Protein AF-A0A949UKV8-F1 (afdb_monomer_lite)

Radius of gyration: 15.94 Å; chains: 1; bounding box: 32×20×44 Å

pLDDT: mean 95.25, std 5.46, range [63.5, 98.25]

Secondary structure (DSSP, 8-state):
--HHHHHHHHHHHIIIIIIIT---HHHHHGGGSHHHHHHHGGGHHHHHHHHHHHHHHH--

Structure (mmCIF, N/CA/C/O backbone):
data_AF-A0A949UKV8-F1
#
_entry.id   AF-A0A949UKV8-F1
#
loop_
_atom_site.group_PDB
_atom_site.id
_atom_site.type_symbol
_atom_site.label_atom_id
_atom_site.label_alt_id
_atom_site.label_comp_id
_atom_site.label_asym_id
_atom_site.label_entity_id
_atom_site.label_seq_id
_atom_site.pdbx_PDB_ins_code
_atom_site.Cartn_x
_atom_site.Cartn_y
_atom_site.Cartn_z
_atom_site.occupancy
_atom_site.B_iso_or_equiv
_atom_site.auth_seq_id
_atom_site.auth_comp_id
_atom_site.auth_asym_id
_atom_site.auth_atom_id
_atom_site.pdbx_PDB_model_num
ATOM 1 N N . CYS A 1 1 ? 1.344 7.853 -18.781 1.00 73.19 1 CYS A N 1
ATOM 2 C CA . CYS A 1 1 ? 2.219 7.050 -17.903 1.00 73.19 1 CYS A CA 1
ATOM 3 C C . CYS A 1 1 ? 2.661 5.820 -18.684 1.00 73.19 1 CYS A C 1
ATOM 5 O O . CYS A 1 1 ? 1.797 5.061 -19.121 1.00 73.19 1 CYS A O 1
ATOM 7 N N . THR A 1 2 ? 3.961 5.691 -18.943 1.00 94.12 2 THR A N 1
ATOM 8 C CA . THR A 1 2 ? 4.538 4.555 -19.677 1.00 94.12 2 THR A CA 1
ATOM 9 C C . THR A 1 2 ? 4.766 3.364 -18.744 1.00 94.12 2 THR A C 1
ATOM 11 O O . THR A 1 2 ? 4.743 3.505 -17.522 1.00 94.12 2 THR A O 1
ATOM 14 N N . GLU A 1 3 ? 5.024 2.182 -19.302 1.00 90.56 3 GLU A N 1
ATOM 15 C CA . GLU A 1 3 ? 5.392 1.019 -18.485 1.00 90.56 3 GLU A CA 1
ATOM 16 C C . GLU 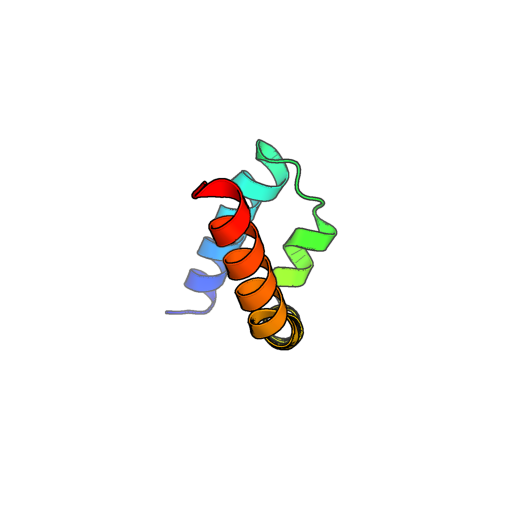A 1 3 ? 6.710 1.233 -17.724 1.00 90.56 3 GLU A C 1
ATOM 18 O O . GLU A 1 3 ? 6.865 0.800 -16.583 1.00 90.56 3 GLU A O 1
ATOM 23 N N . ALA A 1 4 ? 7.634 1.996 -18.312 1.00 94.50 4 ALA A N 1
ATOM 24 C CA . ALA A 1 4 ? 8.867 2.392 -17.647 1.00 94.50 4 ALA A CA 1
ATOM 25 C C . ALA A 1 4 ? 8.598 3.260 -16.407 1.00 94.50 4 ALA A C 1
ATOM 27 O O . ALA A 1 4 ? 9.229 3.049 -15.370 1.00 94.50 4 ALA A O 1
ATOM 28 N N . ASP A 1 5 ? 7.641 4.189 -16.485 1.00 95.12 5 ASP A N 1
ATOM 29 C CA . ASP A 1 5 ? 7.268 5.043 -15.352 1.00 95.12 5 ASP A CA 1
ATOM 30 C C . ASP A 1 5 ? 6.644 4.220 -14.217 1.00 95.12 5 ASP A C 1
ATOM 32 O O . ASP A 1 5 ? 7.027 4.377 -13.058 1.00 95.12 5 ASP A O 1
ATOM 36 N N . ARG A 1 6 ? 5.748 3.276 -14.539 1.00 90.75 6 ARG A N 1
ATOM 37 C CA . ARG A 1 6 ? 5.158 2.368 -13.537 1.00 90.75 6 ARG A CA 1
ATOM 38 C C . ARG A 1 6 ? 6.217 1.517 -12.850 1.00 90.75 6 ARG A C 1
ATOM 40 O O . ARG A 1 6 ? 6.210 1.403 -11.626 1.00 90.75 6 ARG A O 1
ATOM 47 N N . ARG A 1 7 ? 7.159 0.964 -13.620 1.00 93.88 7 ARG A N 1
ATOM 48 C CA . ARG A 1 7 ? 8.252 0.152 -13.075 1.00 93.88 7 ARG A CA 1
ATOM 49 C C . ARG A 1 7 ? 9.169 0.957 -12.159 1.00 93.88 7 ARG A C 1
ATOM 51 O O . ARG A 1 7 ? 9.610 0.430 -11.144 1.00 93.88 7 ARG A O 1
ATOM 58 N N . ARG A 1 8 ? 9.432 2.228 -12.477 1.00 95.00 8 ARG A N 1
ATOM 59 C CA . ARG A 1 8 ? 10.213 3.123 -11.606 1.00 95.00 8 ARG A CA 1
ATOM 60 C C . ARG A 1 8 ? 9.529 3.341 -10.260 1.00 95.00 8 ARG A C 1
ATOM 62 O O . ARG A 1 8 ? 10.184 3.197 -9.236 1.00 95.00 8 ARG A O 1
ATOM 69 N N . ILE A 1 9 ? 8.227 3.631 -10.259 1.00 94.38 9 ILE A N 1
ATOM 70 C CA . ILE A 1 9 ? 7.459 3.802 -9.015 1.00 94.38 9 ILE A CA 1
ATOM 71 C C . ILE A 1 9 ? 7.411 2.502 -8.212 1.00 94.38 9 ILE A C 1
ATOM 73 O O . ILE A 1 9 ? 7.608 2.531 -7.001 1.00 94.38 9 ILE A O 1
ATOM 77 N N . PHE A 1 10 ? 7.214 1.362 -8.878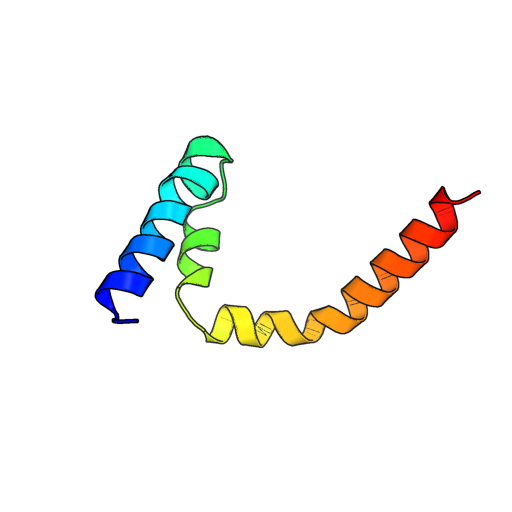 1.00 95.12 10 PHE A N 1
ATOM 78 C CA . PHE A 1 10 ? 7.265 0.066 -8.209 1.00 95.12 10 PHE A CA 1
ATOM 79 C C . PHE A 1 10 ? 8.625 -0.141 -7.534 1.00 95.12 10 PHE A C 1
ATOM 81 O O . PHE A 1 10 ? 8.685 -0.356 -6.331 1.00 95.12 10 PHE A O 1
ATOM 88 N N . ASN A 1 11 ? 9.725 0.036 -8.266 1.00 95.62 11 ASN A N 1
ATOM 89 C CA . ASN A 1 11 ? 11.071 -0.128 -7.718 1.00 95.62 11 ASN A CA 1
ATOM 90 C C . ASN A 1 11 ? 11.390 0.873 -6.593 1.00 95.62 11 ASN A C 1
ATOM 92 O O . ASN A 1 11 ? 12.123 0.530 -5.674 1.00 95.62 11 ASN A O 1
ATOM 96 N N . LEU A 1 12 ? 10.822 2.082 -6.604 1.00 96.62 12 LEU A N 1
ATOM 97 C CA . LEU A 1 12 ? 10.942 3.008 -5.473 1.00 96.62 12 LEU A CA 1
ATOM 98 C C . LEU A 1 12 ? 10.307 2.434 -4.192 1.00 96.62 12 LEU A C 1
ATOM 100 O O . LEU A 1 12 ? 10.842 2.600 -3.095 1.00 96.62 12 LEU A O 1
ATOM 104 N N . GLY A 1 13 ? 9.190 1.716 -4.332 1.00 96.94 13 GLY A N 1
ATOM 105 C CA . GLY A 1 13 ? 8.544 1.008 -3.229 1.00 96.94 13 GLY A CA 1
ATOM 106 C C . GLY A 1 13 ? 9.418 -0.087 -2.610 1.00 96.94 13 GLY A C 1
ATOM 107 O O . GLY A 1 13 ? 9.326 -0.313 -1.408 1.00 96.94 13 GLY A O 1
ATOM 108 N N . TYR A 1 14 ? 10.310 -0.719 -3.378 1.00 98.12 14 TYR A N 1
ATOM 109 C CA . TYR A 1 14 ? 11.211 -1.759 -2.865 1.00 98.12 14 TYR A CA 1
ATOM 110 C C . TYR A 1 14 ? 12.136 -1.215 -1.764 1.00 98.12 14 TYR A C 1
ATOM 112 O O . TYR A 1 14 ? 12.178 -1.763 -0.664 1.00 98.12 14 TYR A O 1
ATOM 120 N N . TYR A 1 15 ? 12.800 -0.083 -2.019 1.00 97.75 15 TYR A N 1
ATOM 121 C CA . TYR A 1 15 ? 13.739 0.524 -1.066 1.00 97.75 15 TYR A CA 1
ATOM 122 C C . TYR A 1 15 ? 13.078 0.927 0.253 1.00 97.75 15 TYR A C 1
ATOM 124 O O . TYR A 1 15 ? 13.696 0.902 1.310 1.00 97.75 15 TYR A O 1
ATOM 132 N N . THR A 1 16 ? 11.807 1.312 0.212 1.00 97.06 16 THR A N 1
ATOM 133 C CA . THR A 1 16 ? 11.092 1.748 1.414 1.00 97.06 16 THR A CA 1
ATOM 134 C C . THR A 1 16 ? 10.439 0.574 2.136 1.00 97.06 16 THR A C 1
ATOM 136 O O . THR A 1 16 ? 10.598 0.419 3.341 1.00 97.06 16 THR A O 1
ATOM 139 N N . TRP A 1 17 ? 9.721 -0.292 1.428 1.00 97.56 17 TRP A N 1
ATOM 140 C CA . TRP A 1 17 ? 8.918 -1.324 2.080 1.00 97.56 17 TRP A CA 1
ATOM 141 C C . TRP A 1 17 ? 9.744 -2.555 2.413 1.00 97.56 17 TRP A C 1
ATOM 143 O O . TRP A 1 17 ? 9.599 -3.089 3.509 1.00 97.56 17 TRP A O 1
ATOM 153 N N . VAL A 1 18 ? 10.603 -3.001 1.496 1.00 98.06 18 VAL A N 1
ATOM 154 C CA . VAL A 1 18 ? 11.426 -4.197 1.707 1.00 98.06 18 VAL A CA 1
ATOM 155 C C . VAL A 1 18 ? 12.631 -3.845 2.566 1.00 98.06 18 VAL A C 1
ATOM 157 O O . VAL A 1 18 ? 12.779 -4.399 3.650 1.00 98.06 18 VAL A O 1
ATOM 160 N N . GLU A 1 19 ? 13.460 -2.895 2.129 1.00 97.38 19 GLU A N 1
ATOM 161 C CA . GLU A 1 19 ? 14.727 -2.631 2.822 1.00 97.38 19 GLU A CA 1
ATOM 162 C C . GLU A 1 19 ? 14.542 -1.886 4.150 1.00 97.38 19 GLU A C 1
ATOM 164 O O . GLU A 1 19 ? 15.115 -2.295 5.155 1.00 97.38 19 GLU A O 1
ATOM 169 N N . GLN A 1 20 ? 13.742 -0.812 4.184 1.00 97.88 20 GLN A N 1
ATOM 170 C CA . GLN A 1 20 ? 13.602 -0.002 5.405 1.00 97.88 20 GLN A CA 1
ATOM 171 C C . GLN A 1 20 ? 12.564 -0.566 6.382 1.00 97.88 20 GLN A C 1
ATOM 173 O O . GLN A 1 20 ? 12.801 -0.569 7.587 1.00 97.88 20 GLN A O 1
ATOM 178 N N . GLN A 1 21 ? 11.411 -1.025 5.888 1.00 97.75 21 GLN A N 1
ATOM 179 C CA . GLN A 1 21 ? 10.310 -1.507 6.738 1.00 97.75 21 GLN A CA 1
ATOM 180 C C . GLN A 1 21 ? 10.298 -3.033 6.924 1.00 97.75 21 GLN A C 1
ATOM 182 O O . GLN A 1 21 ? 9.463 -3.545 7.668 1.00 97.75 21 GLN A O 1
ATOM 187 N N . GLY A 1 22 ? 11.201 -3.772 6.270 1.00 97.75 22 GLY A N 1
ATOM 188 C CA . GLY A 1 22 ? 11.335 -5.221 6.449 1.00 97.75 22 GLY A CA 1
ATOM 189 C C . GLY A 1 22 ? 10.189 -6.047 5.859 1.00 97.75 22 GLY A C 1
ATOM 190 O O . GLY A 1 22 ? 9.966 -7.184 6.274 1.00 97.75 22 GLY A O 1
ATOM 191 N N . THR A 1 23 ? 9.433 -5.501 4.903 1.00 98.00 23 THR A N 1
ATOM 192 C CA . THR A 1 23 ? 8.386 -6.250 4.198 1.00 98.00 23 THR A CA 1
ATOM 193 C C . THR A 1 23 ? 9.022 -7.429 3.462 1.00 98.00 23 THR A C 1
ATOM 195 O O . THR A 1 23 ? 9.936 -7.211 2.666 1.00 98.00 23 THR A O 1
ATOM 198 N N . PRO A 1 24 ? 8.524 -8.667 3.640 1.00 98.25 24 PRO A N 1
ATOM 199 C CA . PRO A 1 24 ? 9.013 -9.809 2.881 1.00 98.25 24 PRO A CA 1
ATOM 200 C C . PRO A 1 24 ? 8.956 -9.544 1.375 1.00 98.25 24 PRO A C 1
ATOM 202 O O . PRO A 1 24 ? 7.917 -9.129 0.853 1.00 98.25 24 PRO A O 1
ATOM 205 N N . PHE A 1 25 ? 10.062 -9.812 0.681 1.00 97.44 25 PHE A N 1
ATOM 206 C CA . PHE A 1 25 ? 10.187 -9.556 -0.754 1.00 97.44 25 PHE A CA 1
ATOM 207 C C . PHE A 1 25 ? 9.054 -10.195 -1.567 1.00 97.44 25 PHE A C 1
ATOM 209 O O . PHE A 1 25 ? 8.437 -9.520 -2.383 1.00 97.44 25 PHE A O 1
ATOM 216 N N . GLU A 1 26 ? 8.703 -11.448 -1.274 1.00 97.56 26 GLU A N 1
ATOM 217 C CA . GLU A 1 26 ? 7.628 -12.173 -1.967 1.00 97.56 26 GLU A CA 1
ATOM 218 C C . GLU A 1 26 ? 6.263 -11.473 -1.845 1.00 97.56 26 GLU A C 1
ATOM 220 O O . GLU A 1 26 ? 5.497 -11.385 -2.805 1.00 97.56 26 GLU A O 1
ATOM 225 N N . LEU A 1 27 ? 5.965 -10.897 -0.673 1.00 96.50 27 LEU A N 1
ATOM 226 C CA . LEU A 1 27 ? 4.734 -10.126 -0.470 1.00 96.50 27 LEU A CA 1
ATOM 227 C C . LEU A 1 27 ? 4.765 -8.797 -1.224 1.00 96.50 27 LEU A C 1
ATOM 229 O O . LEU A 1 27 ? 3.720 -8.282 -1.623 1.00 96.50 27 LEU A O 1
ATOM 233 N N . PHE A 1 28 ? 5.951 -8.219 -1.395 1.00 97.50 28 PHE A N 1
ATOM 234 C CA . PHE A 1 28 ? 6.137 -7.031 -2.209 1.00 97.50 28 PHE A CA 1
ATOM 235 C C . PHE A 1 28 ? 5.993 -7.325 -3.704 1.00 97.50 28 PHE A C 1
ATOM 237 O O . PHE A 1 28 ? 5.206 -6.647 -4.362 1.00 97.50 28 PHE A O 1
ATOM 244 N N . GLU A 1 29 ? 6.650 -8.360 -4.225 1.00 97.25 29 GLU A N 1
ATOM 245 C CA . GLU A 1 29 ? 6.552 -8.741 -5.638 1.00 97.25 29 GLU A CA 1
ATOM 246 C C . GLU A 1 29 ? 5.133 -9.131 -6.050 1.00 97.25 29 GLU A C 1
ATOM 248 O O . GLU A 1 29 ? 4.701 -8.764 -7.142 1.00 97.25 29 GLU A O 1
ATOM 253 N N . ALA A 1 30 ? 4.347 -9.754 -5.164 1.00 96.81 30 ALA A N 1
ATOM 254 C CA . ALA A 1 30 ? 2.938 -10.049 -5.436 1.00 96.81 30 ALA A CA 1
ATOM 255 C C . ALA A 1 30 ? 2.128 -8.801 -5.857 1.00 96.81 30 ALA A C 1
ATOM 257 O O . ALA A 1 30 ? 1.192 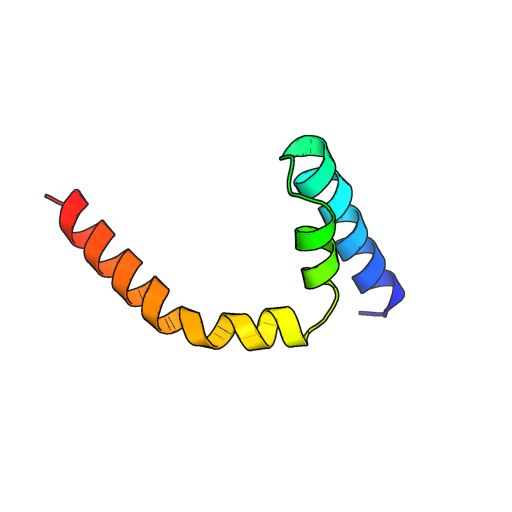-8.902 -6.650 1.00 96.81 30 ALA A O 1
ATOM 258 N N . ARG A 1 31 ? 2.515 -7.603 -5.392 1.00 95.69 31 ARG A N 1
ATOM 259 C CA . ARG A 1 31 ? 1.854 -6.326 -5.721 1.00 95.69 31 ARG A CA 1
ATOM 260 C C . ARG A 1 31 ? 2.115 -5.850 -7.152 1.00 95.69 31 ARG A C 1
ATOM 262 O O . ARG A 1 31 ? 1.469 -4.891 -7.582 1.00 95.69 31 ARG A O 1
ATOM 269 N N . ARG A 1 32 ? 3.047 -6.477 -7.880 1.00 94.19 32 ARG A N 1
ATOM 270 C CA . ARG A 1 32 ? 3.335 -6.176 -9.291 1.00 94.19 32 ARG A CA 1
ATOM 271 C C . ARG A 1 32 ? 2.143 -6.518 -10.183 1.00 94.19 32 ARG A C 1
ATOM 273 O O . ARG A 1 32 ? 1.876 -5.805 -11.151 1.00 94.19 32 ARG A O 1
ATOM 280 N N . ASP A 1 33 ? 1.412 -7.580 -9.847 1.00 94.56 33 ASP A N 1
ATOM 281 C CA . ASP A 1 33 ? 0.279 -8.057 -10.634 1.00 94.56 33 ASP A CA 1
ATOM 282 C C . ASP A 1 33 ? -1.040 -7.376 -10.220 1.00 94.56 33 ASP A C 1
ATOM 284 O O . ASP A 1 33 ? -1.378 -7.247 -9.044 1.00 94.56 33 ASP A O 1
ATOM 288 N N . GLN A 1 34 ? -1.845 -6.956 -11.198 1.00 93.25 34 GLN A N 1
ATOM 289 C CA . GLN A 1 34 ? -3.147 -6.329 -10.935 1.00 93.25 34 GLN A CA 1
ATOM 290 C C . GLN A 1 34 ? -4.179 -7.290 -10.325 1.00 93.25 34 GLN A C 1
ATOM 292 O O . GLN A 1 34 ? -5.139 -6.850 -9.691 1.00 93.25 34 GLN A O 1
ATOM 297 N N . SER A 1 35 ? -4.039 -8.599 -10.525 1.00 96.25 35 SER A N 1
ATOM 298 C CA . SER A 1 35 ? -4.869 -9.622 -9.880 1.00 96.25 35 SER A CA 1
ATOM 299 C C . SER A 1 35 ? -4.754 -9.580 -8.359 1.00 96.25 35 SER A C 1
ATOM 301 O O . SER A 1 35 ? -5.783 -9.711 -7.701 1.00 96.25 35 SER A O 1
ATOM 303 N N . PHE A 1 36 ? -3.570 -9.291 -7.808 1.00 95.25 36 PHE A N 1
ATOM 304 C CA . PHE A 1 36 ? -3.375 -9.109 -6.369 1.00 95.25 36 PHE A CA 1
ATOM 305 C C . PHE A 1 36 ? -4.305 -8.016 -5.834 1.00 95.25 36 PHE A C 1
ATOM 307 O O . PHE A 1 36 ? -5.133 -8.252 -4.953 1.00 95.25 36 PHE A O 1
ATOM 314 N N . TRP A 1 37 ? -4.253 -6.834 -6.451 1.00 95.00 37 TRP A N 1
ATOM 315 C CA . TRP A 1 37 ? -5.073 -5.691 -6.052 1.00 95.00 37 TRP A CA 1
ATOM 316 C C . TRP A 1 37 ? -6.565 -5.927 -6.277 1.00 95.00 37 TRP A C 1
ATOM 318 O O . TRP A 1 37 ? -7.382 -5.552 -5.438 1.00 95.00 37 TRP A O 1
ATOM 328 N N . ARG A 1 38 ? -6.946 -6.578 -7.382 1.00 96.56 38 ARG A N 1
ATOM 329 C CA . ARG A 1 38 ? -8.346 -6.957 -7.633 1.00 96.56 38 ARG A CA 1
ATOM 330 C C . ARG A 1 38 ? -8.859 -7.953 -6.596 1.00 96.56 38 ARG A C 1
ATOM 332 O O . ARG A 1 38 ? -9.986 -7.799 -6.138 1.00 96.56 38 ARG A O 1
ATOM 339 N N . GLY A 1 39 ? -8.034 -8.916 -6.193 1.00 95.94 39 GLY A N 1
ATOM 340 C CA . GLY A 1 39 ? -8.358 -9.886 -5.151 1.00 95.94 39 GLY A CA 1
ATOM 341 C C . GLY A 1 39 ? -8.590 -9.231 -3.791 1.00 95.94 39 GLY A C 1
ATOM 342 O O . GLY A 1 39 ? -9.511 -9.627 -3.082 1.00 95.94 39 GLY A O 1
ATOM 343 N N . LEU A 1 40 ? -7.824 -8.187 -3.457 1.00 95.31 40 LEU A N 1
ATOM 344 C CA . LEU A 1 40 ? -7.988 -7.446 -2.203 1.00 95.31 40 LEU A CA 1
ATOM 345 C C . LEU A 1 40 ? -9.305 -6.668 -2.111 1.00 95.31 40 LEU A C 1
ATOM 347 O O . LEU A 1 40 ? -9.826 -6.503 -1.012 1.00 95.31 40 LEU A O 1
ATOM 351 N N . ARG A 1 41 ? -9.889 -6.236 -3.238 1.00 95.69 41 ARG A N 1
ATOM 352 C CA . ARG A 1 41 ? -11.127 -5.429 -3.236 1.00 95.69 41 ARG A CA 1
ATOM 353 C C . ARG A 1 41 ? -12.296 -6.099 -2.514 1.00 95.69 41 ARG A C 1
ATOM 355 O O . ARG A 1 41 ? -13.140 -5.397 -1.973 1.00 95.69 41 ARG A O 1
ATOM 362 N N . ARG A 1 42 ? -12.329 -7.435 -2.456 1.00 94.88 42 ARG A N 1
ATOM 363 C CA . ARG A 1 42 ? -13.373 -8.184 -1.733 1.00 94.88 42 ARG A CA 1
ATOM 364 C C . ARG A 1 42 ? -13.383 -7.923 -0.224 1.00 94.88 42 ARG A C 1
ATOM 366 O O . ARG A 1 42 ? -14.395 -8.171 0.415 1.00 94.88 42 ARG A O 1
ATOM 373 N N . TYR A 1 43 ? -12.271 -7.448 0.336 1.00 96.75 43 TYR A N 1
ATOM 374 C CA . TYR A 1 43 ? -12.137 -7.172 1.766 1.00 96.75 43 TYR A CA 1
ATOM 375 C C . TYR A 1 43 ? -12.443 -5.725 2.142 1.00 96.75 43 TYR A C 1
ATOM 377 O O . TYR A 1 43 ? -12.588 -5.449 3.325 1.00 96.75 43 TYR A O 1
ATOM 385 N N . VAL A 1 44 ? -12.578 -4.816 1.169 1.00 95.88 44 VAL A N 1
ATOM 386 C CA . VAL A 1 44 ? -12.753 -3.377 1.435 1.00 95.88 44 VAL A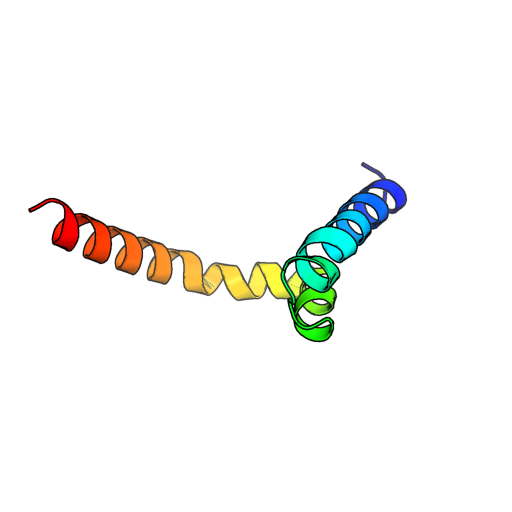 CA 1
ATOM 387 C C . VAL A 1 4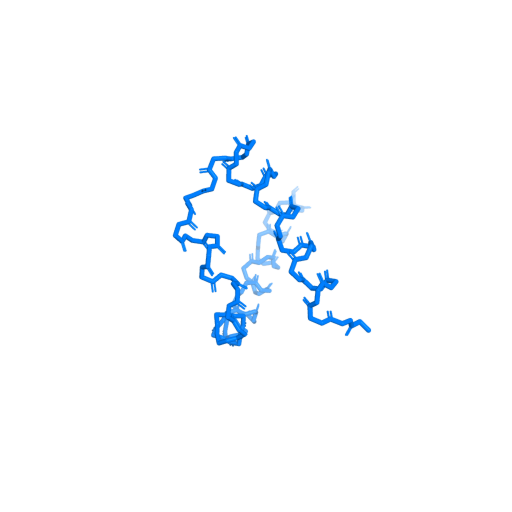4 ? -13.946 -3.123 2.358 1.00 95.88 44 VAL A C 1
ATOM 389 O O . VAL A 1 44 ? -13.765 -2.528 3.410 1.00 95.88 44 VAL A O 1
ATOM 392 N N . GLY A 1 45 ? -15.123 -3.679 2.048 1.00 96.69 45 GLY A N 1
ATOM 393 C CA . GLY A 1 45 ? -16.306 -3.494 2.900 1.00 96.69 45 GLY A CA 1
ATOM 394 C C . GLY A 1 45 ? -16.171 -4.109 4.300 1.00 96.69 45 GLY A C 1
ATOM 395 O O . GLY A 1 45 ? -16.726 -3.578 5.256 1.00 96.69 45 GLY A O 1
ATOM 396 N N . VAL A 1 46 ? -15.401 -5.195 4.441 1.00 97.56 46 VAL A N 1
ATOM 397 C CA . VAL A 1 46 ? -15.121 -5.808 5.751 1.00 97.56 46 VAL A CA 1
ATOM 398 C C . VAL A 1 46 ? -14.2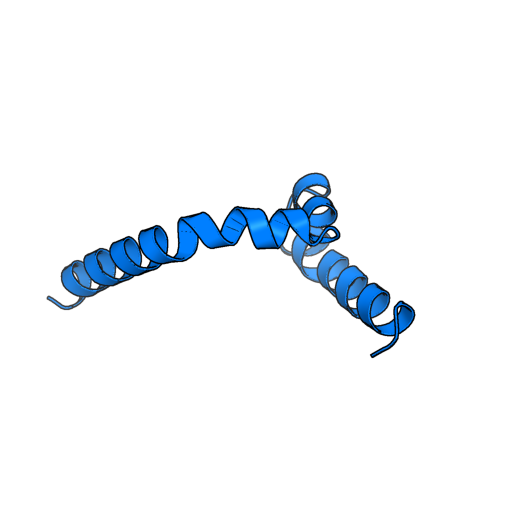26 -4.891 6.579 1.00 97.56 46 VAL A C 1
ATOM 400 O O . VAL A 1 46 ? -14.500 -4.656 7.751 1.00 97.56 46 VAL A O 1
ATOM 403 N N . TRP A 1 47 ? -13.171 -4.345 5.973 1.00 97.81 47 TRP A N 1
ATOM 404 C CA . TRP A 1 47 ? -12.287 -3.402 6.650 1.00 97.81 47 TRP A CA 1
ATOM 405 C C . TRP A 1 47 ? -13.007 -2.113 7.030 1.00 97.81 47 TRP A C 1
ATOM 407 O O . TRP A 1 47 ? -12.823 -1.657 8.152 1.00 97.81 47 TRP A O 1
ATOM 417 N N . ASP A 1 48 ? -13.860 -1.573 6.158 1.00 97.88 48 ASP A N 1
ATOM 418 C CA . ASP A 1 48 ? -14.657 -0.380 6.465 1.00 97.88 48 ASP A CA 1
ATOM 419 C C . ASP A 1 48 ? -15.535 -0.605 7.703 1.00 97.88 48 ASP A C 1
ATOM 421 O O . ASP A 1 48 ? -15.562 0.229 8.608 1.00 97.88 48 ASP A O 1
ATOM 425 N N . GLN A 1 49 ? -16.195 -1.766 7.794 1.00 98.19 49 GLN A N 1
ATOM 426 C CA . GLN A 1 49 ? -16.974 -2.127 8.977 1.00 98.19 49 GLN A CA 1
ATOM 427 C C . GLN A 1 49 ? -16.091 -2.215 10.232 1.00 98.19 49 GLN A C 1
ATOM 429 O O . GLN A 1 49 ? -16.410 -1.599 11.247 1.00 98.19 49 GLN A O 1
ATOM 434 N N . MET A 1 50 ? -14.960 -2.925 10.159 1.00 98.00 50 MET A N 1
ATOM 435 C CA . MET A 1 50 ? -14.035 -3.066 11.292 1.00 98.00 50 MET A CA 1
ATOM 436 C C . MET A 1 50 ? -13.475 -1.716 11.764 1.00 98.00 50 MET A C 1
ATOM 438 O O . MET A 1 50 ? -13.283 -1.509 12.962 1.00 98.00 50 MET A O 1
ATOM 442 N N . ILE A 1 51 ? -13.202 -0.797 10.834 1.00 97.50 51 ILE A N 1
ATOM 443 C CA . ILE A 1 51 ? -12.722 0.555 11.135 1.00 97.50 51 ILE A CA 1
ATOM 444 C C . ILE A 1 51 ? -13.811 1.356 11.855 1.00 97.50 51 ILE A C 1
ATOM 446 O O . ILE A 1 51 ? -13.512 1.998 12.861 1.00 97.50 51 ILE A O 1
ATOM 450 N N . ASN A 1 52 ? -15.061 1.297 11.386 1.00 98.00 52 ASN A N 1
ATOM 451 C CA . ASN A 1 52 ? -16.181 1.977 12.042 1.00 98.00 52 ASN A CA 1
ATOM 452 C C . ASN A 1 52 ? -16.380 1.471 13.477 1.00 98.00 52 ASN A C 1
ATOM 454 O O . ASN A 1 52 ? -16.390 2.274 14.407 1.00 98.00 52 ASN A O 1
ATOM 458 N N . GLU A 1 53 ? -16.427 0.149 13.669 1.00 97.75 53 GLU A N 1
ATOM 459 C CA . GLU A 1 53 ? -16.560 -0.473 14.994 1.00 97.75 53 GLU A CA 1
ATOM 460 C C . GLU A 1 53 ? -15.407 -0.087 15.935 1.00 97.75 53 GLU A C 1
ATOM 462 O O . GLU A 1 53 ? -15.612 0.175 17.122 1.00 97.75 53 GLU A O 1
ATOM 467 N N . PHE A 1 54 ? -14.172 -0.041 15.424 1.00 97.69 54 PHE A N 1
ATOM 468 C CA . PHE A 1 54 ? -13.023 0.403 16.210 1.00 97.69 54 PHE A CA 1
ATOM 469 C C . PHE A 1 54 ? -13.152 1.873 16.625 1.00 97.69 54 PHE A C 1
ATOM 471 O O . PHE A 1 54 ? -12.949 2.190 17.796 1.00 97.69 54 PHE A O 1
ATOM 478 N N . ASN A 1 55 ? -13.511 2.756 15.691 1.00 97.31 55 ASN A N 1
ATOM 479 C CA . ASN A 1 55 ? -13.646 4.188 15.951 1.00 97.31 55 ASN A CA 1
ATOM 480 C C . ASN A 1 55 ? -14.745 4.483 16.980 1.00 97.31 55 ASN A C 1
ATOM 482 O O . ASN A 1 55 ? -14.531 5.290 17.880 1.00 97.31 55 ASN A O 1
ATOM 486 N N . GLU A 1 56 ? -15.885 3.793 16.896 1.00 97.38 56 GLU A N 1
ATOM 487 C CA . GLU A 1 56 ? -16.969 3.901 17.880 1.00 97.38 56 GLU A CA 1
ATOM 488 C C . GLU A 1 56 ? -16.506 3.511 19.291 1.00 97.38 56 GLU A C 1
ATOM 490 O O . GLU A 1 56 ? -16.855 4.177 20.263 1.00 97.38 56 GLU A O 1
ATOM 495 N N . ARG A 1 57 ? -15.668 2.473 19.411 1.00 96.31 57 ARG A N 1
ATOM 496 C CA . ARG A 1 57 ? -15.139 2.003 20.702 1.00 96.31 57 ARG A CA 1
ATOM 497 C C . ARG A 1 57 ? -14.143 2.950 21.365 1.00 96.31 57 ARG A C 1
ATOM 499 O O . ARG A 1 57 ? -14.013 2.898 22.582 1.00 96.31 57 ARG A O 1
ATOM 506 N N . VAL A 1 58 ? -13.378 3.721 20.592 1.00 96.62 58 VAL A N 1
ATOM 507 C CA . VAL A 1 58 ? -12.332 4.616 21.132 1.00 96.62 58 VAL A CA 1
ATOM 508 C C . VAL A 1 58 ? -12.797 6.063 21.286 1.00 96.62 58 VAL A C 1
ATOM 510 O O . VAL A 1 58 ? -12.086 6.863 21.884 1.00 96.62 58 VAL A O 1
ATOM 513 N N . ALA A 1 59 ? -13.961 6.410 20.734 1.00 87.44 59 ALA A N 1
ATOM 514 C CA . ALA A 1 59 ? -14.535 7.750 20.824 1.00 87.44 59 ALA A CA 1
ATOM 515 C C . ALA A 1 59 ? -15.238 8.045 22.168 1.00 87.44 59 ALA A C 1
ATOM 517 O O . ALA A 1 59 ? -15.667 9.181 22.376 1.00 87.44 59 ALA A O 1
ATOM 518 N N . SER A 1 60 ? -15.366 7.050 23.057 1.00 63.50 60 SER A N 1
ATOM 519 C CA . SER A 1 60 ? -15.864 7.189 24.439 1.00 63.50 60 SER A CA 1
ATOM 520 C C . SER A 1 60 ? -14.741 7.477 25.428 1.00 63.50 60 SER A C 1
ATOM 522 O O . SER A 1 60 ? -14.936 8.353 26.296 1.00 63.50 60 SER A O 1
#

Foldseek 3Di:
DDPVVVVVVLVVCCCPCCVPVVHPPVVSVCVVDVVSVVVCVVCPVVVVVVVVVVCVVPVD

Sequence (60 aa):
CTEADRRRIFNLGYYTWVEQQGTPFELFEARRDQSFWRGLRRYVGVWDQMINEFNERVAS